Protein AF-A0A529HDW9-F1 (afdb_monomer_lite)

Sequence (111 aa):
YNSFAALKLDDTMAKTPKAVHALLDPVWEKALEKAASDQKELERLATEAGSNEKFAAWDWRFYQEKLRAEKFAFDEAELKPYLQLERVIDACFDVATRLFGISFEEKQGIA

Foldseek 3Di:
DPDPQLVVCCPPPQNHPVSVCVVVVVVVVVVVVVVVVLVVVLVVVCVVVVDPDDDDPVSSVVSVQVVCCVPPVDDPVVCVVVPDPVVVVVVVQVVCCVPPVDHDDDDPDDD

Radius of gyration: 22.67 Å; chains: 1; bounding box: 40×51×52 Å

pLDDT: mean 91.4, std 6.79, range [52.75, 97.88]

Structure (mmCIF, N/CA/C/O backbone):
data_AF-A0A529HDW9-F1
#
_entry.id   AF-A0A529HDW9-F1
#
loop_
_atom_site.group_PDB
_atom_site.id
_atom_site.type_symbol
_atom_site.label_atom_id
_atom_site.label_alt_id
_atom_site.label_comp_id
_atom_site.label_asym_id
_atom_site.label_entity_id
_atom_site.label_seq_id
_atom_site.pdbx_PDB_ins_code
_atom_site.Cartn_x
_atom_site.Cartn_y
_atom_site.Cartn_z
_atom_site.occupancy
_atom_site.B_iso_or_equiv
_atom_site.auth_seq_id
_atom_site.auth_comp_id
_atom_site.auth_asym_id
_atom_site.auth_atom_id
_atom_site.pdbx_PDB_model_num
ATOM 1 N N . TYR A 1 1 ? 5.135 -27.066 20.677 1.00 81.75 1 TYR A N 1
ATOM 2 C CA . TYR A 1 1 ? 4.973 -26.355 19.390 1.00 81.75 1 TYR A CA 1
ATOM 3 C C . TYR A 1 1 ? 6.054 -26.798 18.417 1.00 81.75 1 TYR A C 1
ATOM 5 O O . TYR A 1 1 ? 7.166 -27.045 18.864 1.00 81.75 1 TYR A O 1
ATOM 13 N N . ASN A 1 2 ? 5.739 -26.887 17.118 1.00 90.38 2 ASN A N 1
ATOM 14 C CA . ASN A 1 2 ? 6.658 -27.396 16.080 1.00 90.38 2 ASN A CA 1
ATOM 15 C C . ASN A 1 2 ? 7.551 -26.309 15.450 1.00 90.38 2 ASN A C 1
ATOM 17 O O . ASN A 1 2 ? 8.496 -26.623 14.738 1.00 90.38 2 ASN A O 1
ATOM 21 N N . SER A 1 3 ? 7.245 -25.031 15.684 1.00 95.00 3 SER A N 1
ATOM 22 C CA . SER A 1 3 ? 8.048 -23.883 15.257 1.00 95.00 3 SER A CA 1
ATOM 23 C C . SER A 1 3 ? 7.733 -22.670 16.132 1.00 95.00 3 SER A C 1
ATOM 25 O O . SER A 1 3 ? 6.693 -22.632 16.798 1.00 95.00 3 SER A O 1
ATOM 27 N N . PHE A 1 4 ? 8.602 -21.656 16.102 1.00 94.62 4 PHE A N 1
ATOM 28 C CA . PHE A 1 4 ? 8.327 -20.380 16.766 1.00 94.62 4 PHE A CA 1
ATOM 29 C C . PHE A 1 4 ? 7.065 -19.705 16.206 1.00 94.62 4 PHE A C 1
ATOM 31 O O . PHE A 1 4 ? 6.278 -19.154 16.966 1.00 94.62 4 PHE A O 1
ATOM 38 N N . ALA A 1 5 ? 6.811 -19.826 14.898 1.00 93.94 5 ALA A N 1
ATOM 39 C CA . ALA A 1 5 ? 5.587 -19.315 14.284 1.00 93.94 5 ALA A CA 1
ATOM 40 C C . ALA A 1 5 ? 4.329 -20.006 14.838 1.00 93.94 5 ALA A C 1
ATOM 42 O O . ALA A 1 5 ? 3.340 -19.339 15.115 1.00 93.94 5 ALA A O 1
ATOM 43 N N . ALA A 1 6 ? 4.367 -21.325 15.061 1.00 93.56 6 ALA A N 1
ATOM 44 C CA . ALA A 1 6 ? 3.246 -22.041 15.671 1.00 93.56 6 ALA A CA 1
ATOM 45 C C . ALA A 1 6 ? 3.005 -21.617 17.129 1.00 93.56 6 ALA A C 1
ATOM 47 O O . ALA A 1 6 ? 1.859 -21.522 17.542 1.00 93.56 6 ALA A O 1
ATOM 48 N N . LEU A 1 7 ? 4.070 -21.333 17.886 1.00 94.81 7 LEU A N 1
ATOM 49 C CA . LEU A 1 7 ? 3.957 -20.781 19.239 1.00 94.81 7 LEU A CA 1
ATOM 50 C C . LEU A 1 7 ? 3.361 -19.366 19.219 1.00 94.81 7 LEU A C 1
ATOM 52 O O . LEU A 1 7 ? 2.474 -19.063 20.005 1.00 94.81 7 LEU A O 1
ATOM 56 N N . LYS A 1 8 ? 3.844 -18.497 18.324 1.00 94.56 8 LYS A N 1
ATOM 57 C CA . LYS A 1 8 ? 3.449 -17.084 18.296 1.00 94.56 8 LYS A CA 1
ATOM 58 C C . LYS A 1 8 ? 2.036 -16.855 17.763 1.00 94.56 8 LYS A C 1
ATOM 60 O O . LYS A 1 8 ? 1.464 -15.810 18.035 1.00 94.56 8 LYS A O 1
ATOM 65 N N . LEU A 1 9 ? 1.500 -17.787 16.978 1.00 94.69 9 LEU A N 1
ATOM 66 C CA . LEU A 1 9 ? 0.169 -17.656 16.387 1.00 94.69 9 LEU A CA 1
ATOM 67 C C . LEU A 1 9 ? -0.949 -18.219 17.269 1.00 94.69 9 LEU A C 1
ATOM 69 O O . LEU A 1 9 ? -2.110 -17.934 16.979 1.00 94.69 9 LEU A O 1
ATOM 73 N N . ASP A 1 10 ? -0.628 -18.968 18.324 1.00 92.19 10 ASP A N 1
ATOM 74 C CA . ASP A 1 10 ? -1.610 -19.664 19.165 1.00 92.19 10 ASP A CA 1
ATOM 75 C C . ASP A 1 10 ? -2.639 -18.706 19.808 1.00 92.19 10 ASP A C 1
ATOM 77 O O . ASP A 1 10 ? -3.849 -18.963 19.809 1.00 92.19 10 ASP A O 1
ATOM 81 N N . ASP A 1 11 ? -2.182 -17.528 20.242 1.00 93.81 11 ASP A N 1
ATOM 82 C CA . ASP A 1 11 ? -3.008 -16.464 20.830 1.00 93.81 11 ASP A CA 1
ATOM 83 C C . ASP A 1 11 ? -3.634 -15.515 19.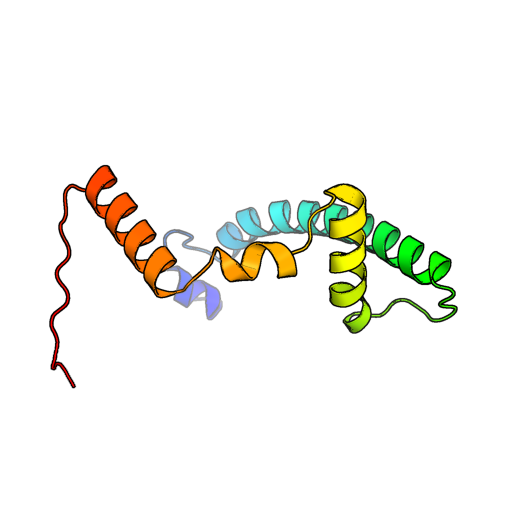790 1.00 93.81 11 ASP A C 1
ATOM 85 O O . ASP A 1 11 ? -4.511 -14.716 20.117 1.00 93.81 11 ASP A O 1
ATOM 89 N N . THR A 1 12 ? -3.268 -15.638 18.513 1.00 94.88 12 THR A N 1
ATOM 90 C CA . THR A 1 12 ? -3.782 -14.788 17.427 1.00 94.88 12 THR A CA 1
ATOM 91 C C . THR A 1 12 ? -5.073 -15.342 16.819 1.00 94.88 12 THR A C 1
ATOM 93 O O . THR A 1 12 ? -5.465 -16.483 17.074 1.00 94.88 12 THR A O 1
ATOM 96 N N . MET A 1 13 ? -5.746 -14.558 15.969 1.00 94.12 13 MET A N 1
ATOM 97 C CA . MET A 1 13 ? -6.911 -15.040 15.209 1.00 94.12 13 MET A CA 1
ATOM 98 C C . MET A 1 13 ? -6.542 -16.094 14.155 1.00 94.12 13 MET A C 1
ATOM 100 O O . MET A 1 13 ? -7.356 -16.961 13.856 1.00 94.12 13 MET A O 1
ATOM 104 N N . ALA A 1 14 ? -5.325 -16.042 13.603 1.00 92.88 14 ALA A N 1
ATOM 105 C CA . ALA A 1 14 ? -4.904 -16.949 12.537 1.00 92.88 14 ALA A CA 1
ATOM 106 C C . ALA A 1 14 ? -4.595 -18.369 13.043 1.00 92.88 14 ALA A C 1
ATOM 108 O O . ALA A 1 14 ? -4.707 -19.321 12.273 1.00 92.88 14 ALA A O 1
ATOM 109 N N . LYS A 1 15 ? -4.234 -18.527 14.326 1.00 91.31 15 LYS A N 1
ATOM 110 C CA . LYS A 1 15 ? -3.962 -19.794 15.042 1.00 91.31 15 LYS A CA 1
ATOM 111 C C . LYS A 1 15 ? -2.792 -20.637 14.540 1.00 91.31 15 LYS A C 1
ATOM 113 O O . LYS A 1 15 ? -2.056 -21.198 15.343 1.00 91.31 15 LYS A O 1
ATOM 118 N N . THR A 1 16 ? -2.595 -20.760 13.231 1.00 94.50 16 THR A N 1
ATOM 119 C CA . THR A 1 16 ? -1.600 -21.659 12.644 1.00 94.50 16 THR A CA 1
ATOM 120 C C . THR A 1 16 ? -0.872 -21.003 11.471 1.00 94.50 16 THR A C 1
ATOM 122 O O . THR A 1 16 ? -1.488 -20.249 10.715 1.00 94.50 16 THR A O 1
ATOM 125 N N . PRO A 1 17 ? 0.410 -21.340 11.234 1.00 94.19 17 PRO A N 1
ATOM 126 C CA . PRO A 1 17 ? 1.135 -20.855 10.059 1.00 94.19 17 PRO A CA 1
ATOM 127 C C . PRO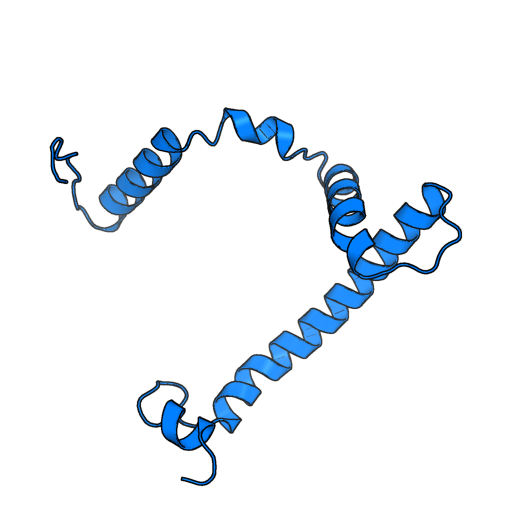 A 1 17 ? 0.450 -21.223 8.735 1.00 94.19 17 PRO A C 1
ATOM 129 O O . PRO A 1 17 ? 0.446 -20.433 7.798 1.00 94.19 17 PRO A O 1
ATOM 132 N N . LYS A 1 18 ? -0.189 -22.400 8.663 1.00 95.19 18 LYS A N 1
ATOM 133 C CA . LYS A 1 18 ? -0.916 -22.842 7.464 1.00 95.19 18 LYS A CA 1
ATOM 134 C C . LYS A 1 18 ? -2.074 -21.902 7.118 1.00 95.19 18 LYS A C 1
ATOM 136 O O . LYS A 1 18 ? -2.270 -21.602 5.948 1.00 95.19 18 LYS A O 1
ATOM 141 N N . ALA A 1 19 ? -2.828 -21.439 8.116 1.00 94.50 19 ALA A N 1
ATOM 142 C CA . ALA A 1 19 ? -3.930 -20.504 7.895 1.00 94.50 19 ALA A CA 1
ATOM 143 C C . ALA A 1 19 ? -3.432 -19.126 7.429 1.00 94.50 19 ALA A C 1
ATOM 145 O O . ALA A 1 19 ? -4.077 -18.498 6.597 1.00 94.50 19 ALA A O 1
ATOM 146 N N . VAL A 1 20 ? -2.264 -18.685 7.914 1.00 94.81 20 VAL A N 1
ATOM 147 C CA . VAL A 1 20 ? -1.606 -17.460 7.430 1.00 94.81 20 VAL A CA 1
ATOM 148 C C . VAL A 1 20 ? -1.260 -17.589 5.946 1.00 94.81 20 VAL A C 1
ATOM 150 O O . VAL A 1 20 ? -1.651 -16.736 5.156 1.00 94.81 20 VAL A O 1
ATOM 153 N N . HIS A 1 21 ? -0.591 -18.673 5.550 1.00 96.38 21 HIS A N 1
ATOM 154 C CA . HIS A 1 21 ? -0.232 -18.911 4.148 1.00 96.38 21 HIS A CA 1
ATOM 155 C C . HIS A 1 21 ? -1.454 -19.068 3.241 1.00 96.38 21 HIS A C 1
ATOM 157 O O . HIS A 1 21 ? -1.492 -18.488 2.164 1.00 96.38 21 HIS A O 1
ATOM 163 N N . ALA A 1 22 ? -2.511 -19.731 3.714 1.00 96.06 22 ALA A N 1
ATOM 164 C CA . ALA A 1 22 ? -3.763 -19.831 2.966 1.00 96.06 22 ALA A CA 1
ATOM 165 C C . ALA A 1 22 ? -4.394 -18.461 2.639 1.00 96.06 22 ALA A C 1
ATOM 167 O O . ALA A 1 22 ? -5.141 -18.363 1.668 1.00 96.06 22 ALA A O 1
ATOM 168 N N . LEU A 1 23 ? -4.100 -17.415 3.424 1.00 94.19 23 LEU A N 1
ATOM 169 C CA . LEU A 1 23 ? -4.513 -16.040 3.138 1.00 94.19 23 LEU A CA 1
ATOM 170 C C . LEU A 1 23 ? -3.485 -15.278 2.286 1.00 94.19 23 LEU A C 1
ATOM 172 O O . LEU A 1 23 ? -3.877 -14.535 1.390 1.00 94.19 23 LEU A O 1
ATOM 176 N N . LEU A 1 24 ? -2.188 -15.423 2.574 1.00 96.69 24 LEU A N 1
ATOM 177 C CA . LEU A 1 24 ? -1.135 -14.646 1.912 1.00 96.69 24 LEU A CA 1
ATOM 178 C C . LEU A 1 24 ? -0.804 -15.151 0.506 1.00 96.69 24 LEU A C 1
ATOM 180 O O . LEU A 1 24 ? -0.584 -14.329 -0.379 1.00 96.69 24 LEU A O 1
ATOM 184 N N . ASP A 1 25 ? -0.788 -16.466 0.286 1.00 97.31 25 ASP A N 1
ATOM 185 C CA . ASP A 1 25 ? -0.351 -17.055 -0.983 1.00 97.31 25 ASP A CA 1
ATOM 186 C C . ASP A 1 25 ? -1.252 -16.622 -2.165 1.00 97.31 25 ASP A C 1
ATOM 188 O O . ASP A 1 25 ? -0.709 -16.183 -3.181 1.00 97.31 25 ASP A O 1
ATOM 192 N N . PRO A 1 26 ? -2.600 -16.587 -2.051 1.00 96.44 26 PRO A N 1
ATOM 193 C CA . PRO A 1 26 ? -3.451 -16.084 -3.136 1.00 96.44 26 PRO A CA 1
ATOM 194 C C . PRO A 1 26 ? -3.226 -14.599 -3.455 1.00 96.44 26 PRO A C 1
ATOM 196 O O . PRO A 1 26 ? -3.275 -14.185 -4.615 1.00 96.44 26 PRO A O 1
ATOM 199 N N . VAL A 1 27 ? -2.974 -13.778 -2.428 1.00 96.75 27 VAL A N 1
ATOM 200 C CA . VAL A 1 27 ? -2.655 -12.351 -2.606 1.00 96.75 27 VAL A CA 1
ATOM 201 C C . VAL A 1 27 ? -1.301 -12.200 -3.291 1.00 96.75 27 VAL A C 1
ATOM 203 O O . VAL A 1 27 ? -1.153 -11.376 -4.193 1.00 96.75 27 VAL A O 1
ATOM 206 N N . TRP A 1 28 ? -0.327 -13.015 -2.893 1.00 96.94 28 TRP A N 1
ATOM 207 C CA . TRP A 1 28 ? 1.017 -13.024 -3.451 1.00 96.94 28 TRP A CA 1
ATOM 208 C C . TRP A 1 28 ? 1.027 -13.394 -4.935 1.00 96.94 28 TRP A C 1
ATOM 210 O O . TRP A 1 28 ? 1.643 -12.685 -5.728 1.00 96.94 28 TRP A O 1
ATOM 220 N N . GLU A 1 29 ? 0.298 -14.437 -5.337 1.00 96.88 29 GLU A N 1
ATOM 221 C CA . GLU A 1 29 ? 0.183 -14.841 -6.744 1.00 96.88 29 GLU A CA 1
ATOM 222 C C . GLU A 1 29 ? -0.334 -13.692 -7.621 1.00 96.88 29 GLU A C 1
ATOM 224 O O . GLU A 1 29 ? 0.265 -13.357 -8.646 1.00 96.88 29 GLU A O 1
ATOM 229 N N . LYS A 1 30 ? -1.402 -13.016 -7.182 1.00 96.81 30 LYS A N 1
ATOM 230 C CA . LYS A 1 30 ? -1.968 -11.875 -7.915 1.00 96.81 30 LYS A CA 1
ATOM 231 C C . LYS A 1 30 ? -1.061 -10.649 -7.895 1.00 96.81 30 LYS A C 1
ATOM 233 O O . LYS A 1 30 ? -0.967 -9.939 -8.898 1.00 96.81 30 LYS A O 1
ATOM 238 N N . ALA A 1 31 ? -0.359 -10.414 -6.789 1.00 96.19 31 ALA A N 1
ATOM 239 C CA . ALA A 1 31 ? 0.626 -9.346 -6.694 1.00 96.19 31 ALA A CA 1
ATOM 240 C C . ALA A 1 31 ? 1.804 -9.572 -7.656 1.00 96.19 31 ALA A C 1
ATOM 242 O O . ALA A 1 31 ? 2.246 -8.617 -8.290 1.00 96.19 31 ALA A O 1
ATOM 243 N N . LEU A 1 32 ? 2.271 -10.816 -7.824 1.00 97.06 32 LEU A N 1
ATOM 244 C CA . LEU A 1 32 ? 3.332 -11.159 -8.775 1.00 97.06 32 LEU A CA 1
ATOM 245 C C . LEU A 1 32 ? 2.907 -10.938 -10.228 1.00 97.06 32 LEU A C 1
ATOM 247 O O . LEU A 1 32 ? 3.664 -10.346 -10.997 1.00 97.06 32 LEU A O 1
ATOM 251 N N . GLU A 1 33 ? 1.698 -11.368 -10.600 1.00 96.88 33 GLU A N 1
ATOM 252 C CA . GLU A 1 33 ? 1.141 -11.114 -11.936 1.00 96.88 33 GLU A CA 1
ATOM 253 C C . GLU A 1 33 ? 1.117 -9.608 -12.242 1.00 96.88 33 GLU A C 1
ATOM 255 O O . GLU A 1 33 ? 1.566 -9.166 -13.305 1.00 96.88 33 GLU A O 1
ATOM 260 N N . LYS A 1 34 ? 0.647 -8.803 -11.281 1.00 95.88 34 LYS A N 1
ATOM 261 C CA . LYS A 1 34 ? 0.595 -7.346 -11.415 1.00 95.88 34 LYS A CA 1
ATOM 262 C C . LYS A 1 34 ? 1.988 -6.719 -11.474 1.00 95.88 34 LYS A C 1
ATOM 264 O O . LYS A 1 34 ? 2.241 -5.918 -12.369 1.00 95.88 34 LYS A O 1
ATOM 269 N N . ALA A 1 35 ? 2.900 -7.115 -10.589 1.00 94.62 35 ALA A N 1
ATOM 270 C CA . ALA A 1 35 ? 4.268 -6.605 -10.566 1.00 94.62 35 ALA A CA 1
ATOM 271 C C . ALA A 1 35 ? 5.013 -6.911 -11.873 1.00 94.62 35 ALA A C 1
ATOM 273 O O . ALA A 1 35 ? 5.693 -6.038 -12.403 1.00 94.62 35 ALA A O 1
ATOM 274 N N . ALA A 1 36 ? 4.833 -8.103 -12.448 1.00 95.31 36 ALA A N 1
ATOM 275 C CA . ALA A 1 36 ? 5.416 -8.448 -13.743 1.00 95.31 36 ALA A CA 1
ATOM 276 C C . ALA A 1 36 ? 4.840 -7.596 -14.887 1.00 95.31 36 ALA A C 1
ATOM 278 O O . ALA A 1 36 ? 5.566 -7.216 -15.805 1.00 95.31 36 ALA A O 1
ATOM 279 N N . SER A 1 37 ? 3.540 -7.283 -14.844 1.00 95.25 37 SER A N 1
ATOM 280 C CA . SER A 1 37 ? 2.930 -6.358 -15.802 1.00 95.25 37 SER A CA 1
ATOM 281 C C . SER A 1 37 ? 3.469 -4.938 -15.640 1.00 95.25 37 SER A C 1
ATOM 283 O O . SER A 1 37 ? 3.738 -4.285 -16.642 1.00 95.25 37 SER A O 1
ATOM 285 N N . ASP A 1 38 ? 3.621 -4.461 -14.406 1.00 93.75 38 ASP A N 1
ATOM 286 C CA . ASP A 1 38 ? 4.122 -3.115 -14.136 1.00 93.75 38 ASP A CA 1
ATOM 287 C C . ASP A 1 38 ? 5.594 -2.994 -14.535 1.00 93.75 38 ASP A C 1
ATOM 289 O O . ASP A 1 38 ? 5.955 -2.035 -15.205 1.00 93.75 38 ASP A O 1
A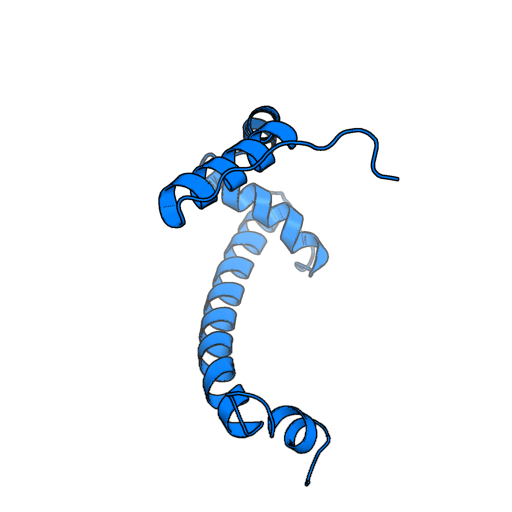TOM 293 N N . GLN A 1 39 ? 6.423 -4.001 -14.246 1.00 94.19 39 GLN A N 1
ATOM 294 C CA . GLN A 1 39 ? 7.830 -4.011 -14.646 1.00 94.19 39 GLN A CA 1
ATOM 295 C C . GLN A 1 39 ? 8.004 -3.836 -16.159 1.00 94.19 39 GLN A C 1
ATOM 297 O O . GLN A 1 39 ? 8.849 -3.052 -16.574 1.00 94.19 39 GLN A O 1
ATOM 302 N N . LYS A 1 40 ? 7.180 -4.498 -16.983 1.00 94.62 40 LYS A N 1
ATOM 303 C CA . LYS A 1 40 ? 7.224 -4.337 -18.449 1.00 94.62 40 LYS A CA 1
ATOM 304 C C . LYS A 1 40 ? 6.949 -2.898 -18.885 1.00 94.62 40 LYS A C 1
ATOM 306 O O . LYS A 1 40 ? 7.589 -2.398 -19.804 1.00 94.62 40 LYS A O 1
ATOM 311 N N . GLU A 1 41 ? 6.009 -2.230 -18.222 1.00 94.81 41 GLU A N 1
ATOM 312 C CA . GLU A 1 41 ? 5.685 -0.831 -18.504 1.00 94.81 41 GLU A CA 1
ATOM 313 C C . GLU A 1 41 ? 6.824 0.105 -18.085 1.00 94.81 41 GLU A C 1
ATOM 315 O O . GLU A 1 41 ? 7.143 1.050 -18.801 1.00 94.81 41 GLU A O 1
ATOM 320 N N . LEU A 1 42 ? 7.465 -0.169 -16.945 1.00 94.75 42 LEU A N 1
ATOM 321 C CA . LEU A 1 42 ? 8.621 0.598 -16.477 1.00 94.75 42 LEU A CA 1
ATOM 322 C C . LEU A 1 42 ? 9.843 0.396 -17.382 1.00 94.75 42 LEU A C 1
ATOM 324 O O . LEU A 1 42 ? 10.527 1.363 -17.712 1.00 94.75 42 LEU A O 1
ATOM 328 N N . GLU A 1 43 ? 10.086 -0.838 -17.826 1.00 94.19 43 GLU A N 1
ATOM 329 C CA . GLU A 1 43 ? 11.129 -1.181 -18.796 1.00 94.19 43 GLU A CA 1
ATOM 330 C C . GLU A 1 43 ? 10.907 -0.460 -20.128 1.00 94.19 43 GLU A C 1
ATOM 332 O O . GLU A 1 43 ? 11.850 0.126 -20.659 1.00 94.19 43 GLU A O 1
ATOM 337 N N . ARG A 1 44 ? 9.660 -0.409 -20.625 1.00 94.31 44 ARG A N 1
ATOM 338 C CA . ARG A 1 44 ? 9.302 0.370 -21.821 1.00 94.31 44 ARG A CA 1
ATOM 339 C C . ARG A 1 44 ? 9.726 1.834 -21.676 1.00 94.31 44 ARG A C 1
ATOM 341 O O . ARG A 1 44 ? 10.417 2.350 -22.552 1.00 94.31 44 ARG A O 1
ATOM 348 N N . LEU A 1 45 ? 9.367 2.483 -20.566 1.00 93.31 45 LEU A N 1
ATOM 349 C CA . LEU A 1 45 ? 9.735 3.882 -20.310 1.00 93.31 45 LEU A CA 1
ATOM 350 C C . LEU A 1 45 ? 11.249 4.089 -20.203 1.00 93.31 45 LEU A C 1
ATOM 352 O O . LEU A 1 45 ? 11.763 5.125 -20.626 1.00 93.31 45 LEU A O 1
ATOM 356 N N . ALA A 1 46 ? 11.970 3.121 -19.638 1.00 92.94 46 ALA A N 1
ATOM 357 C CA . ALA A 1 46 ? 13.424 3.169 -19.561 1.00 92.94 46 ALA A CA 1
ATOM 358 C C . ALA A 1 46 ? 14.071 3.084 -20.949 1.00 92.94 46 ALA A C 1
ATOM 360 O O . ALA A 1 46 ? 14.966 3.874 -21.255 1.00 92.94 46 ALA A O 1
ATOM 361 N N . THR A 1 47 ? 13.590 2.181 -21.807 1.00 91.75 47 THR A N 1
ATOM 362 C CA . THR A 1 47 ? 14.066 2.053 -23.191 1.00 91.75 47 THR A CA 1
ATOM 363 C C . THR A 1 47 ? 13.738 3.294 -24.022 1.00 91.75 47 THR A C 1
ATOM 365 O O . THR A 1 47 ? 14.600 3.789 -24.743 1.00 91.75 47 THR A O 1
ATOM 368 N N . GLU A 1 48 ? 12.534 3.854 -23.889 1.00 91.56 48 GLU A N 1
ATOM 369 C CA . GLU A 1 48 ? 12.138 5.095 -24.575 1.00 91.56 48 GLU A CA 1
ATOM 370 C C . GLU A 1 48 ? 12.969 6.308 -24.135 1.00 91.56 48 GLU A C 1
ATOM 372 O O . GLU A 1 48 ? 13.271 7.182 -24.946 1.00 91.56 48 GLU A O 1
ATOM 377 N N . ALA A 1 49 ? 13.404 6.338 -22.873 1.00 88.69 49 ALA A N 1
ATOM 378 C CA . ALA A 1 49 ? 14.331 7.344 -22.359 1.00 88.69 49 ALA A CA 1
ATOM 379 C C . ALA A 1 49 ? 15.790 7.138 -22.827 1.00 88.69 49 ALA A C 1
ATOM 381 O O . ALA A 1 49 ? 16.660 7.932 -22.467 1.00 88.69 49 ALA A O 1
ATOM 382 N N . GLY A 1 50 ? 16.064 6.096 -23.621 1.00 88.88 50 GLY A N 1
ATOM 383 C CA . GLY A 1 50 ? 17.380 5.794 -24.183 1.00 88.88 50 GLY A CA 1
ATOM 384 C C . GLY A 1 50 ? 18.270 4.917 -23.300 1.00 88.88 50 GLY A C 1
ATOM 385 O O . GLY A 1 50 ? 19.470 4.825 -23.562 1.00 88.88 50 GLY A O 1
ATOM 386 N N . SER A 1 51 ? 17.723 4.278 -22.258 1.00 87.19 51 SER A N 1
ATOM 387 C CA . SER A 1 51 ? 18.488 3.324 -21.452 1.00 87.19 51 SER A CA 1
ATOM 388 C C . SER A 1 51 ? 18.729 2.028 -22.226 1.00 87.19 51 SER A C 1
ATOM 390 O O . SER A 1 51 ? 17.792 1.401 -22.717 1.00 87.19 51 SER A O 1
ATOM 392 N N . ASN A 1 52 ? 19.993 1.606 -22.273 1.00 81.50 52 ASN A N 1
ATOM 393 C CA . ASN A 1 52 ? 20.422 0.320 -22.832 1.00 81.50 52 ASN A CA 1
ATOM 394 C C . ASN A 1 52 ? 20.820 -0.689 -21.741 1.00 81.50 52 ASN A C 1
ATOM 396 O O . ASN A 1 52 ? 21.330 -1.769 -22.044 1.00 81.50 52 ASN A O 1
ATOM 400 N N . GLU A 1 53 ? 20.638 -0.330 -20.471 1.00 86.31 53 GLU A N 1
ATOM 401 C CA . GLU A 1 53 ? 20.990 -1.173 -19.333 1.00 86.31 53 GLU A CA 1
ATOM 402 C C . GLU A 1 53 ? 19.824 -2.076 -18.925 1.00 86.31 53 GLU A C 1
ATOM 404 O O . GLU A 1 53 ? 18.652 -1.787 -19.176 1.00 86.31 53 GLU A O 1
ATOM 409 N N . LYS A 1 54 ? 20.149 -3.199 -18.276 1.00 88.88 54 LYS A N 1
ATOM 410 C CA . LYS A 1 54 ? 19.129 -4.086 -17.719 1.00 88.88 54 LYS A CA 1
ATOM 411 C C . LYS A 1 54 ? 18.442 -3.380 -16.553 1.00 88.88 54 LYS A C 1
ATOM 413 O O . LYS A 1 54 ? 19.114 -2.976 -15.610 1.00 88.88 54 LYS A O 1
ATOM 418 N N . PHE A 1 55 ? 17.115 -3.324 -16.596 1.00 90.25 55 PHE A N 1
ATOM 419 C CA . PHE A 1 55 ? 16.305 -2.737 -15.537 1.00 90.25 55 PHE A CA 1
ATOM 420 C C . PHE A 1 55 ? 16.588 -3.391 -14.182 1.00 90.25 55 PHE A C 1
ATOM 422 O O . PHE A 1 55 ? 16.561 -4.621 -14.041 1.00 90.25 55 PHE A O 1
ATOM 429 N N . ALA A 1 56 ? 16.878 -2.557 -13.191 1.00 92.75 56 ALA A N 1
ATOM 430 C CA . ALA A 1 56 ? 17.261 -2.974 -11.857 1.00 92.75 56 ALA A CA 1
ATOM 431 C C . ALA A 1 56 ? 16.281 -2.453 -10.799 1.00 92.75 56 ALA A C 1
ATOM 433 O O . ALA A 1 56 ? 15.450 -1.579 -11.031 1.00 92.75 56 ALA A O 1
ATOM 434 N N . ALA A 1 57 ? 16.382 -2.997 -9.585 1.00 92.56 57 ALA A N 1
ATOM 435 C CA . ALA A 1 57 ? 15.435 -2.694 -8.512 1.00 92.56 57 ALA A CA 1
ATOM 436 C C . ALA A 1 57 ? 15.403 -1.203 -8.114 1.00 92.56 57 ALA A C 1
ATOM 438 O O . ALA A 1 57 ? 14.360 -0.709 -7.688 1.00 92.56 57 ALA A O 1
ATOM 439 N N . TRP A 1 58 ? 16.518 -0.476 -8.252 1.00 91.25 58 TRP A N 1
ATOM 440 C CA . TRP A 1 58 ? 16.586 0.954 -7.928 1.00 91.25 58 TRP A CA 1
ATOM 441 C C . TRP A 1 58 ? 15.903 1.845 -8.976 1.00 91.25 58 TRP A C 1
ATOM 443 O O . TRP A 1 58 ? 15.435 2.929 -8.629 1.00 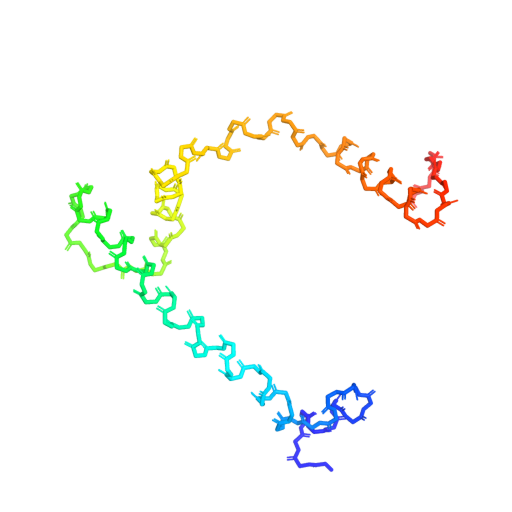91.25 58 TRP A O 1
ATOM 453 N N . ASP A 1 59 ? 15.779 1.381 -10.223 1.00 93.00 59 ASP A N 1
ATOM 454 C CA . ASP A 1 59 ? 15.120 2.119 -11.310 1.00 93.00 59 ASP A CA 1
ATOM 455 C C . ASP A 1 59 ? 13.604 2.204 -11.100 1.00 93.00 59 ASP A C 1
ATOM 457 O O . ASP A 1 59 ? 12.946 3.140 -11.562 1.00 93.00 59 ASP A O 1
ATOM 461 N N . TRP A 1 60 ? 13.054 1.245 -10.350 1.00 94.12 60 TRP A N 1
ATOM 462 C CA . TRP A 1 60 ? 11.622 1.081 -10.137 1.00 94.12 60 TRP A CA 1
ATOM 463 C C . TRP A 1 60 ? 10.932 2.371 -9.706 1.00 94.12 60 TRP A C 1
ATOM 465 O O . TRP A 1 60 ? 9.976 2.806 -10.342 1.00 94.12 60 TRP A O 1
ATOM 475 N N . ARG A 1 61 ? 11.422 3.007 -8.636 1.00 91.88 61 ARG A N 1
ATOM 476 C CA . ARG A 1 61 ? 10.783 4.207 -8.076 1.00 91.88 61 ARG A CA 1
ATOM 477 C C . ARG A 1 61 ? 10.787 5.364 -9.063 1.00 91.88 61 ARG A C 1
ATOM 479 O O . ARG A 1 61 ? 9.770 6.027 -9.210 1.00 91.88 61 ARG A O 1
ATOM 486 N N . PHE A 1 62 ? 11.897 5.572 -9.762 1.00 91.31 62 PHE A N 1
ATOM 487 C CA . PHE A 1 62 ? 12.030 6.671 -10.710 1.00 91.31 62 PHE A CA 1
ATOM 488 C C . PHE A 1 62 ? 11.073 6.528 -11.900 1.00 91.31 62 PHE A C 1
ATOM 490 O O . PHE A 1 62 ? 10.348 7.467 -12.228 1.00 91.31 62 PHE A O 1
ATOM 497 N N . TYR A 1 63 ? 11.025 5.350 -12.528 1.00 92.62 63 TYR A N 1
ATOM 498 C CA . TYR A 1 63 ? 10.132 5.130 -13.667 1.00 92.62 63 TYR A CA 1
ATOM 499 C C . TYR A 1 63 ? 8.667 4.984 -13.252 1.00 92.62 63 TYR A C 1
ATOM 501 O O . TYR A 1 63 ? 7.786 5.309 -14.044 1.00 92.62 63 TYR A O 1
ATOM 509 N N . GLN A 1 64 ? 8.383 4.550 -12.020 1.00 92.25 64 GLN A N 1
ATOM 510 C CA . GLN A 1 64 ? 7.014 4.478 -11.511 1.00 92.25 64 GLN A CA 1
ATOM 511 C C . GLN A 1 64 ? 6.370 5.865 -11.419 1.00 92.25 64 GLN A C 1
ATOM 513 O O . GLN A 1 64 ? 5.203 6.008 -11.783 1.00 92.25 64 GLN A O 1
ATOM 518 N N . GLU A 1 65 ? 7.117 6.884 -10.988 1.00 88.94 65 GLU A N 1
ATOM 519 C CA . GLU A 1 65 ? 6.618 8.265 -10.980 1.00 88.94 65 GLU A CA 1
ATOM 520 C C . GLU A 1 65 ? 6.327 8.765 -12.400 1.00 88.94 65 GLU A C 1
ATOM 522 O O . GLU A 1 65 ? 5.258 9.318 -12.655 1.00 88.94 65 GLU A O 1
ATOM 527 N N . LYS A 1 66 ? 7.210 8.467 -13.363 1.00 89.25 66 LYS A N 1
ATOM 528 C CA . LYS A 1 66 ? 6.975 8.790 -14.782 1.00 89.25 66 LYS A CA 1
ATOM 529 C C . LYS A 1 66 ? 5.738 8.088 -15.343 1.00 89.25 66 LYS A C 1
ATOM 531 O O . LYS A 1 66 ? 4.921 8.726 -16.000 1.00 89.25 66 LYS A O 1
ATOM 536 N N . LEU A 1 67 ? 5.569 6.797 -15.050 1.00 91.19 67 LEU A N 1
ATOM 537 C CA . LEU A 1 67 ? 4.403 6.025 -15.479 1.00 91.19 67 LEU A CA 1
ATOM 538 C C . LEU A 1 67 ? 3.106 6.571 -14.870 1.00 91.19 67 LEU A C 1
ATOM 540 O O . LEU A 1 67 ? 2.074 6.585 -15.539 1.00 91.19 67 LEU A O 1
ATOM 544 N N . ARG A 1 68 ? 3.140 7.019 -13.608 1.00 89.00 68 ARG A N 1
ATOM 545 C CA . ARG A 1 68 ? 1.989 7.641 -12.940 1.00 89.00 68 ARG A CA 1
ATOM 546 C C . ARG A 1 68 ? 1.622 8.970 -13.598 1.00 89.00 68 ARG A C 1
ATOM 548 O O . ARG A 1 68 ? 0.442 9.180 -13.878 1.00 89.00 68 ARG A O 1
ATOM 555 N N . ALA A 1 69 ? 2.612 9.813 -13.883 1.00 87.12 69 ALA A N 1
ATOM 556 C CA . ALA A 1 69 ? 2.406 11.071 -14.592 1.00 87.12 69 ALA A CA 1
ATOM 557 C C . ALA A 1 69 ? 1.810 10.838 -15.993 1.00 87.12 69 ALA A C 1
ATOM 559 O O . ALA A 1 69 ? 0.836 11.494 -16.350 1.00 87.12 69 ALA A O 1
ATOM 560 N N . GLU A 1 70 ? 2.312 9.852 -16.748 1.00 88.06 70 GLU A N 1
ATOM 561 C CA . GLU A 1 70 ? 1.780 9.491 -18.072 1.00 88.06 70 GLU A CA 1
ATOM 562 C C . GLU A 1 70 ? 0.335 8.968 -18.006 1.00 88.06 70 GLU A C 1
ATOM 564 O O . GLU A 1 70 ? -0.514 9.389 -18.790 1.00 88.06 70 GLU A O 1
ATOM 569 N N . LYS A 1 71 ? 0.032 8.059 -17.068 1.00 88.94 71 LYS A N 1
ATOM 570 C CA . LYS A 1 71 ? -1.281 7.391 -17.000 1.00 88.94 71 LYS A CA 1
ATOM 571 C C . LYS A 1 71 ? -2.385 8.246 -16.390 1.00 88.94 71 LYS A C 1
ATOM 573 O O . LYS A 1 71 ? -3.545 8.072 -16.75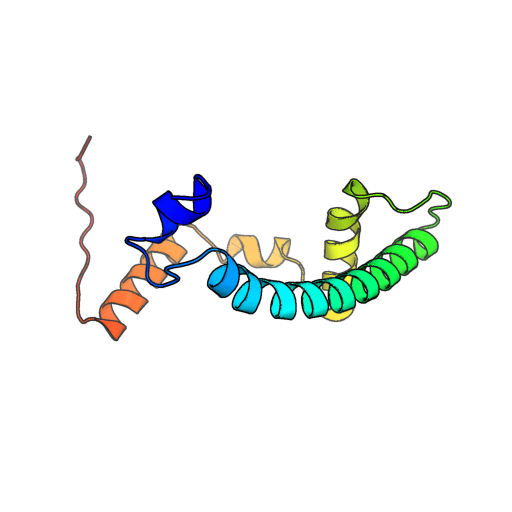4 1.00 88.94 71 LYS A O 1
ATOM 578 N N . PHE A 1 72 ? -2.047 9.114 -15.443 1.00 86.06 72 PHE A N 1
ATOM 579 C CA . PHE A 1 72 ? -3.038 9.822 -14.630 1.00 86.06 72 PHE A CA 1
ATOM 580 C C . PHE A 1 72 ? -2.940 11.344 -14.726 1.00 86.06 72 PHE A C 1
ATOM 582 O O . PHE A 1 72 ? -3.727 12.015 -14.065 1.00 86.06 72 PHE A O 1
ATOM 589 N N . ALA A 1 73 ? -2.005 11.884 -15.524 1.00 79.50 73 ALA A N 1
ATOM 590 C CA . ALA A 1 73 ? -1.707 13.319 -15.582 1.00 79.50 73 ALA A CA 1
ATOM 591 C C . ALA A 1 73 ? -1.555 13.924 -14.172 1.00 79.50 73 ALA A C 1
ATOM 593 O O . ALA A 1 73 ? -2.082 14.991 -13.874 1.00 79.50 73 ALA A O 1
ATOM 594 N N . PHE A 1 74 ? -0.895 13.173 -13.286 1.00 75.94 74 PHE A N 1
ATOM 595 C CA . PHE A 1 74 ? -0.810 13.450 -11.857 1.00 75.94 74 PHE A CA 1
ATOM 596 C C . PHE A 1 74 ? 0.647 13.667 -11.451 1.00 75.94 74 PHE A C 1
ATOM 598 O O . PHE A 1 74 ? 1.481 12.789 -11.682 1.00 75.94 74 PHE A O 1
ATOM 605 N N . ASP A 1 75 ? 0.920 14.798 -10.801 1.00 74.56 75 ASP A N 1
ATOM 606 C CA . ASP A 1 75 ? 2.203 15.111 -10.174 1.00 74.56 75 ASP A CA 1
ATOM 607 C C . ASP A 1 75 ? 2.023 15.263 -8.654 1.00 74.56 75 ASP A C 1
ATOM 609 O O . ASP A 1 75 ? 1.261 16.099 -8.163 1.00 74.56 75 ASP A O 1
ATOM 613 N N . GLU A 1 76 ? 2.745 14.450 -7.884 1.00 73.06 76 GLU A N 1
ATOM 614 C CA . GLU A 1 76 ? 2.730 14.503 -6.420 1.00 73.06 76 GLU A CA 1
ATOM 615 C C . GLU A 1 76 ? 3.288 15.837 -5.883 1.00 73.06 76 GLU A C 1
ATOM 617 O O . GLU A 1 76 ? 2.877 16.305 -4.815 1.00 73.06 76 GLU A O 1
ATOM 622 N N . ALA A 1 77 ? 4.172 16.504 -6.637 1.00 77.88 77 ALA A N 1
ATOM 623 C CA . ALA A 1 77 ? 4.700 17.816 -6.279 1.00 77.88 77 ALA A CA 1
ATOM 624 C C . ALA A 1 77 ? 3.617 18.908 -6.291 1.00 77.88 77 ALA A C 1
ATOM 626 O O . ALA A 1 77 ? 3.663 19.811 -5.451 1.00 77.88 77 ALA A O 1
ATOM 627 N N . GLU A 1 78 ? 2.621 18.804 -7.175 1.00 82.69 78 GLU A N 1
ATOM 628 C CA . GLU A 1 78 ? 1.483 19.731 -7.232 1.00 82.69 78 GLU A CA 1
ATOM 629 C C . GLU A 1 78 ? 0.523 19.546 -6.049 1.00 82.69 78 GLU A C 1
ATOM 631 O O . GLU A 1 78 ? -0.121 20.502 -5.615 1.00 82.69 78 GLU A O 1
ATOM 636 N N . LEU A 1 79 ? 0.451 18.335 -5.485 1.00 82.31 79 LEU A N 1
ATOM 637 C CA . LEU A 1 79 ? -0.407 18.026 -4.339 1.00 82.31 79 LEU A CA 1
ATOM 638 C C . LEU A 1 79 ? 0.193 18.504 -3.008 1.00 82.31 79 LEU A C 1
ATOM 640 O O . LEU A 1 79 ? -0.539 18.862 -2.082 1.00 82.31 79 LEU A O 1
ATOM 644 N N . LYS A 1 80 ? 1.525 18.536 -2.905 1.00 84.06 80 LYS A N 1
ATOM 645 C CA . LYS A 1 80 ? 2.258 18.835 -1.665 1.00 84.06 80 LYS A CA 1
ATOM 646 C C . LYS A 1 80 ? 1.805 20.116 -0.936 1.00 84.06 80 LYS A C 1
ATOM 648 O O . LYS A 1 80 ? 1.675 20.051 0.287 1.00 84.06 80 LYS A O 1
ATOM 653 N N . PRO A 1 81 ? 1.519 21.255 -1.602 1.00 88.19 81 PRO A N 1
ATOM 654 C CA . PRO A 1 81 ? 1.045 22.466 -0.924 1.00 88.19 81 PRO A CA 1
ATOM 655 C C . PRO A 1 81 ? -0.310 22.304 -0.218 1.00 88.19 81 PRO A C 1
ATOM 657 O O . PRO A 1 81 ? -0.591 23.042 0.724 1.00 88.19 81 PRO A O 1
ATOM 660 N N . TYR A 1 82 ? -1.138 21.351 -0.655 1.00 87.81 82 TYR A N 1
ATOM 661 C CA . TYR A 1 82 ? -2.467 21.094 -0.095 1.00 87.81 82 TYR A CA 1
ATOM 662 C C . TYR A 1 82 ? -2.444 20.125 1.094 1.00 87.81 82 TYR A C 1
ATOM 664 O O . TYR A 1 82 ? -3.388 20.100 1.881 1.00 87.81 82 TYR A O 1
ATOM 672 N N . LEU A 1 83 ? -1.368 19.352 1.263 1.00 90.75 83 LEU A N 1
ATOM 673 C CA . LEU A 1 83 ? -1.199 18.382 2.349 1.00 90.75 83 LEU A CA 1
ATOM 674 C C . LEU A 1 83 ? -0.353 18.959 3.492 1.00 90.75 83 LEU A C 1
ATOM 676 O O . LEU A 1 83 ? 0.651 18.380 3.907 1.00 90.75 83 LEU A O 1
ATOM 680 N N . GLN A 1 84 ? -0.760 20.123 3.998 1.00 93.94 84 GLN A N 1
ATOM 681 C CA . GLN A 1 84 ? -0.158 20.712 5.196 1.00 93.94 84 GLN A CA 1
ATOM 682 C C . GLN A 1 84 ? -0.446 19.823 6.408 1.00 93.94 84 GLN A C 1
ATOM 684 O O . GLN A 1 84 ? -1.592 19.423 6.615 1.00 93.94 84 GLN A O 1
ATOM 689 N N . LEU A 1 85 ? 0.582 19.522 7.205 1.00 92.88 85 LEU A N 1
ATOM 690 C CA . LEU A 1 85 ? 0.491 18.570 8.314 1.00 92.88 85 LEU A CA 1
ATOM 691 C C . LEU A 1 85 ? -0.646 18.930 9.276 1.00 92.88 85 LEU A C 1
ATOM 693 O O . LEU A 1 85 ? -1.465 18.078 9.607 1.00 92.88 85 LEU A O 1
ATOM 697 N N . GLU A 1 86 ? -0.736 20.199 9.658 1.00 92.88 86 GLU A N 1
ATOM 698 C CA . GLU A 1 86 ? -1.748 20.720 10.574 1.00 92.88 86 GLU A CA 1
ATOM 699 C C . GLU A 1 86 ? -3.158 20.508 10.004 1.00 92.88 86 GLU A C 1
ATOM 701 O O . GLU A 1 86 ? -4.056 20.050 10.703 1.00 92.88 86 GLU A O 1
ATOM 706 N N . ARG A 1 87 ? -3.338 20.727 8.695 1.00 93.56 87 ARG A N 1
ATOM 707 C CA . ARG A 1 87 ? -4.622 20.520 8.006 1.00 93.56 87 ARG A CA 1
ATOM 708 C C . ARG A 1 87 ? -5.001 19.050 7.892 1.00 93.56 87 ARG A C 1
ATOM 710 O O . ARG A 1 87 ? -6.182 18.719 7.961 1.00 93.56 87 ARG A O 1
ATOM 717 N N . VAL A 1 88 ? -4.019 18.169 7.725 1.00 95.25 88 VAL A N 1
ATOM 718 C CA . VAL A 1 88 ? -4.249 16.719 7.712 1.00 95.25 88 VAL A CA 1
ATOM 719 C C . VAL A 1 88 ? -4.631 16.227 9.110 1.00 95.25 88 VAL A C 1
ATOM 721 O O . VAL A 1 88 ? -5.533 15.401 9.232 1.00 95.25 88 VAL A O 1
ATOM 724 N N . ILE A 1 89 ? -4.005 16.760 10.163 1.00 94.50 89 ILE A N 1
ATOM 725 C CA . ILE A 1 89 ? -4.375 16.468 11.556 1.00 94.50 89 ILE A CA 1
ATOM 726 C C . ILE A 1 89 ? -5.815 16.923 11.832 1.00 94.50 89 ILE A C 1
ATOM 728 O O . ILE A 1 89 ? -6.619 16.113 12.298 1.00 94.50 89 ILE A O 1
ATOM 732 N N . ASP A 1 90 ? -6.167 18.161 11.467 1.00 94.38 90 ASP A N 1
ATOM 733 C CA . ASP A 1 90 ? -7.533 18.686 11.593 1.00 94.38 90 ASP A CA 1
ATOM 734 C C . ASP A 1 90 ? -8.551 17.784 10.873 1.00 94.38 90 ASP A C 1
ATOM 736 O O . ASP A 1 90 ? -9.596 17.440 11.428 1.00 94.38 90 ASP A O 1
ATOM 740 N N . ALA A 1 91 ? -8.234 17.346 9.649 1.00 95.44 91 ALA A N 1
ATOM 741 C CA . ALA A 1 91 ? -9.098 16.461 8.872 1.00 95.44 91 ALA A CA 1
ATOM 742 C C . ALA A 1 91 ? -9.289 15.088 9.543 1.00 95.44 91 ALA A C 1
ATOM 744 O O . ALA A 1 91 ? -10.402 14.560 9.561 1.00 95.44 91 ALA A O 1
ATOM 745 N N . CYS A 1 92 ? -8.238 14.514 10.136 1.00 96.12 92 CYS A N 1
ATOM 746 C CA . CYS A 1 92 ? -8.341 13.274 10.909 1.00 96.12 92 CYS A CA 1
ATOM 747 C C . CYS A 1 92 ? -9.268 13.432 12.128 1.00 96.12 92 CYS A C 1
ATOM 749 O O . CYS A 1 92 ? -10.081 12.541 12.394 1.00 96.12 92 CYS A O 1
ATOM 751 N N . PHE A 1 93 ? -9.189 14.561 12.844 1.00 96.62 93 PHE A N 1
ATOM 752 C CA . PHE A 1 93 ? -10.091 14.861 13.960 1.00 96.62 93 PHE A CA 1
ATOM 753 C C . PHE A 1 93 ? -11.535 15.084 13.506 1.00 96.62 93 PHE A C 1
ATOM 755 O O . PHE A 1 93 ? -12.447 14.580 14.163 1.00 96.62 93 PHE A O 1
ATOM 762 N N . ASP A 1 94 ? -11.767 15.754 12.374 1.00 96.69 94 ASP A N 1
ATOM 763 C CA . ASP A 1 94 ? -13.115 15.914 11.808 1.00 96.69 94 ASP A CA 1
ATOM 764 C C . ASP A 1 94 ? -13.740 14.556 11.464 1.00 96.69 94 ASP A C 1
ATOM 766 O O . ASP A 1 94 ? -14.866 14.260 11.868 1.00 96.69 94 ASP A O 1
ATOM 770 N N . VAL A 1 95 ? -12.987 13.675 10.796 1.00 97.44 95 VAL A N 1
ATOM 771 C CA . VAL A 1 95 ? -13.451 12.318 10.470 1.00 97.44 95 VAL A CA 1
ATOM 772 C C . VAL A 1 95 ? -13.818 11.548 11.738 1.00 97.44 95 VAL A C 1
ATOM 774 O O . VAL A 1 95 ? -14.891 10.946 11.804 1.00 97.44 95 VAL A O 1
ATOM 777 N N . ALA A 1 96 ? -12.972 11.595 12.768 1.00 97.56 96 ALA A N 1
ATOM 778 C CA . ALA A 1 96 ? -13.244 10.919 14.031 1.00 97.56 96 ALA A CA 1
ATOM 779 C C . ALA A 1 96 ? -14.452 11.521 14.771 1.00 97.56 96 ALA A C 1
ATOM 781 O O . ALA A 1 96 ? -15.276 10.779 15.308 1.00 97.56 96 ALA A O 1
ATOM 782 N N . THR A 1 97 ? -14.612 12.845 14.736 1.00 97.25 97 THR A N 1
ATOM 783 C CA . THR A 1 97 ? -15.776 13.541 15.301 1.00 97.25 97 THR A CA 1
ATOM 784 C C . THR A 1 97 ? -17.060 13.101 14.606 1.00 97.25 97 THR A C 1
ATOM 786 O O . THR A 1 97 ? -18.043 12.767 15.261 1.00 97.25 97 THR A O 1
ATOM 789 N N . ARG A 1 98 ? -17.055 13.028 13.273 1.00 97.62 98 ARG A N 1
ATOM 790 C CA . ARG A 1 98 ? -18.236 12.664 12.478 1.00 97.62 98 ARG A CA 1
ATOM 791 C C . ARG A 1 98 ? -18.612 11.192 12.596 1.00 97.62 98 ARG A C 1
ATOM 793 O O . ARG A 1 98 ? -19.798 10.875 12.572 1.00 97.62 98 ARG A O 1
ATOM 800 N N . LEU A 1 99 ? -17.626 10.301 12.696 1.00 97.88 99 LEU A N 1
ATOM 801 C CA . LEU A 1 99 ? -17.866 8.860 12.787 1.00 97.88 99 LEU A CA 1
ATOM 802 C C . LEU A 1 99 ? -18.169 8.394 14.214 1.00 97.88 99 LEU A C 1
ATOM 804 O O . LEU A 1 99 ? -18.973 7.481 14.389 1.00 97.88 99 LEU A O 1
ATOM 808 N N . PHE A 1 100 ? -17.534 8.999 15.221 1.00 97.38 100 PHE A N 1
ATOM 809 C CA . PHE A 1 100 ? -17.557 8.499 16.600 1.00 97.38 100 PHE A CA 1
ATOM 810 C C . PHE A 1 100 ? -18.106 9.503 17.623 1.00 97.38 100 PHE A C 1
ATOM 812 O O . PHE A 1 100 ? -18.288 9.138 18.781 1.00 97.38 100 PHE A O 1
ATOM 819 N N . GLY A 1 101 ? -18.384 10.749 17.227 1.00 96.38 101 GLY A N 1
ATOM 820 C CA . GLY A 1 101 ? -18.955 11.776 18.107 1.00 96.38 101 GLY A CA 1
ATOM 821 C C . GLY A 1 101 ? -17.990 12.320 19.165 1.00 96.38 101 GLY A C 1
ATOM 822 O O . GLY A 1 101 ? -18.436 12.904 20.148 1.00 96.38 101 GLY A O 1
ATOM 823 N N . ILE A 1 102 ? -16.684 12.105 18.997 1.00 96.06 102 ILE A N 1
ATOM 824 C CA . ILE A 1 102 ? -15.645 12.540 19.941 1.00 96.06 102 ILE A CA 1
ATOM 825 C C . ILE A 1 102 ? -15.067 13.901 19.544 1.00 96.06 102 ILE A C 1
ATOM 827 O O . ILE A 1 102 ? -14.933 14.182 18.361 1.00 96.06 102 ILE A O 1
ATOM 831 N N . SER A 1 103 ? -14.709 14.733 20.522 1.00 93.69 103 SER A N 1
ATOM 832 C CA . SER A 1 103 ? -14.119 16.061 20.304 1.00 93.69 103 SER A CA 1
ATOM 833 C C . SER A 1 103 ? -12.670 16.116 20.779 1.00 93.69 103 SER A C 1
ATOM 835 O O . SER A 1 103 ? -12.320 15.486 21.778 1.00 93.69 103 SER A O 1
ATOM 837 N N . PHE A 1 104 ? -11.852 16.922 20.108 1.00 93.69 104 PHE A N 1
ATOM 838 C CA . PHE A 1 104 ? -10.428 17.076 20.396 1.00 93.69 104 PHE A CA 1
ATOM 839 C C . PHE A 1 104 ? -10.116 18.530 20.753 1.00 93.69 104 PHE A C 1
ATOM 841 O O . PHE A 1 104 ? -10.636 19.450 20.126 1.00 93.69 104 PHE A O 1
ATOM 848 N N . GLU A 1 105 ? -9.262 18.729 21.753 1.00 91.50 105 GLU A N 1
ATOM 849 C CA . GLU A 1 105 ? -8.767 20.039 22.175 1.00 91.50 105 GLU A CA 1
ATOM 850 C C . GLU A 1 105 ? -7.255 19.937 22.390 1.00 91.50 105 GLU A C 1
ATOM 852 O O . GLU A 1 105 ? -6.777 19.025 23.072 1.00 91.50 105 GLU A O 1
ATOM 857 N N . GLU A 1 106 ? -6.492 20.850 21.790 1.00 90.12 106 GLU A N 1
ATOM 858 C CA . GLU A 1 106 ? -5.043 20.881 21.962 1.00 90.12 106 GLU A CA 1
ATOM 859 C C . GLU A 1 106 ? -4.686 21.337 23.386 1.00 90.12 106 GLU A C 1
ATOM 861 O O . GLU A 1 106 ? -5.028 22.436 23.822 1.00 90.12 106 GLU A O 1
ATOM 866 N N . LYS A 1 107 ? -3.941 20.501 24.115 1.00 91.25 107 LYS A N 1
ATOM 867 C CA . LYS A 1 107 ? -3.346 20.860 25.407 1.00 91.25 107 LYS A CA 1
ATOM 868 C C . LYS A 1 107 ? -1.913 21.340 25.203 1.00 91.25 107 LYS A C 1
ATOM 870 O O . LYS A 1 107 ? -0.996 20.533 25.080 1.00 91.25 107 LYS A O 1
ATOM 875 N N . GLN A 1 108 ? -1.713 22.654 25.228 1.00 87.19 108 GLN A N 1
ATOM 876 C CA . GLN A 1 108 ? -0.369 23.230 25.167 1.00 87.19 108 GLN A CA 1
ATOM 877 C C . GLN A 1 108 ? 0.374 23.076 26.505 1.00 87.19 108 GLN A C 1
ATOM 879 O O . GLN A 1 108 ? -0.223 23.202 27.576 1.00 87.19 108 GLN A O 1
ATOM 884 N N . GLY A 1 109 ? 1.685 22.816 26.444 1.00 78.69 109 GLY A N 1
ATOM 885 C CA . GLY A 1 109 ? 2.558 22.735 27.625 1.00 78.69 109 GLY A CA 1
ATOM 886 C C . GLY A 1 109 ? 2.722 21.343 28.246 1.00 78.69 109 GLY A C 1
ATOM 887 O O . GLY A 1 109 ? 3.118 21.244 29.406 1.00 78.69 109 GLY A O 1
ATOM 888 N N . ILE A 1 110 ? 2.429 20.275 27.502 1.00 66.50 110 ILE A N 1
ATOM 889 C CA . ILE A 1 110 ? 2.801 18.907 27.885 1.00 66.50 110 ILE A CA 1
ATOM 890 C C . ILE A 1 110 ? 4.198 18.631 27.313 1.00 66.50 110 ILE A C 1
ATOM 892 O O . ILE A 1 110 ? 4.395 18.752 26.105 1.00 66.50 1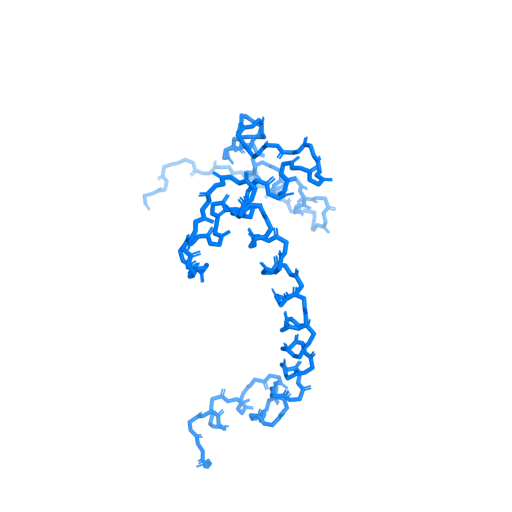10 ILE A O 1
ATOM 896 N N . ALA A 1 111 ? 5.156 18.352 28.200 1.00 52.75 111 ALA A N 1
ATOM 897 C CA . ALA A 1 111 ? 6.546 18.024 27.871 1.00 52.75 111 ALA A CA 1
ATOM 898 C C . ALA A 1 111 ? 6.710 16.564 27.431 1.00 52.75 111 ALA A C 1
ATOM 900 O O . ALA A 1 111 ? 5.972 15.706 27.971 1.00 52.75 111 ALA A O 1
#

Secondary structure (DSSP, 8-state):
--SHHHHHHTTSSS-SHHHHHHHHHHHHHHHHHHHHHHHHHHHHHHHHTT--SPP-TTHHHHHHHHHHHHHH---HHHHGGG--HHHHHHHHHHHHHHHH-------TT--